Protein AF-A0A926QAV8-F1 (afdb_monomer)

Solvent-accessible surface area (backbone atoms only — not comparable to full-atom values): 9588 Å² total; per-residue (Å²): 134,88,81,85,86,78,84,80,90,80,86,80,85,86,86,85,90,88,80,83,85,84,79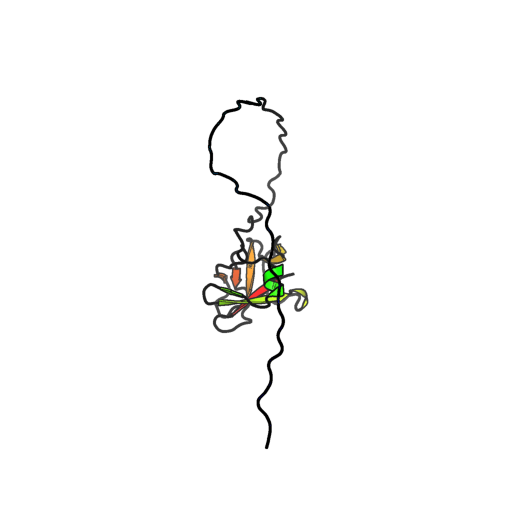,91,82,84,89,85,90,79,91,76,88,81,82,85,86,87,79,88,72,86,70,84,71,69,84,65,78,87,67,76,74,66,48,88,46,80,42,52,58,66,58,46,63,73,60,52,55,46,81,54,96,86,28,37,35,33,72,42,51,45,84,82,53,82,61,84,86,55,93,56,64,60,64,43,69,45,97,72,44,33,28,18,35,64,88,59,35,29,38,23,20,18,54,63,61,73,71,45,74,42,87,48,59,62,22,43,46,26,27,22,72,40,75,79,37,66,74,56,33,35,37,36,36,27,98

Sequence (147 aa):
MLAPFSLPQAAYAEGPSVFAANDLQMLAAADAENSVTDLDLSLDVEEAPKVPVAPAAEYTLEQFMFTGSVNWGGYRFTYYSQQVLPGGGLAISGRHVNAGGYVSDGDGFIVLAGSAPKGTVFETPFGYPGKIYDRGTVGNHLDVYIR

Foldseek 3Di:
DDDDDDDDDDDDDDDDDDDDDDDDDDDDDDDDPDDDDDDPPPDPPDDDPPQPPQAQAPDQPVRLVVVQWDCDPNAIEGEDECVVPVCPPFPAACFDQGPSQFTAGPVFAWEKADCDDFQDWADDSHSHIHTYRHPPDDDRYIYTYGD

pLDDT: mean 70.39, std 19.1, range [38.31, 92.12]

Secondary structure (DSSP, 8-state):
--PPPPP--------------------------------------------------SS-HHHHHHHSEEEETTEEEEEEEGGG---TT---TT-EE-TTSBEE-TTSPEEEE-SSPTT-EE--TTSS-EEEEE----SSEEEEEE-

Mean predicted aligned error: 17.68 Å

Radius of gyration: 28.34 Å; Cα contacts (8 Å, |Δi|>4): 204; chains: 1; bounding box: 49×81×68 Å

Structure (mmCIF, N/CA/C/O backbone):
data_AF-A0A926QAV8-F1
#
_entry.id   AF-A0A926QAV8-F1
#
loop_
_atom_site.group_PDB
_atom_site.id
_atom_site.type_symbol
_atom_site.label_atom_id
_atom_site.label_alt_id
_atom_site.label_comp_id
_atom_site.label_asym_id
_atom_site.label_entity_id
_atom_site.label_seq_id
_atom_site.pdbx_PDB_ins_code
_atom_site.Cartn_x
_atom_site.Cartn_y
_atom_site.Cartn_z
_atom_site.occupancy
_atom_site.B_iso_or_equiv
_atom_site.auth_seq_id
_atom_site.auth_comp_id
_atom_site.auth_asym_id
_atom_site.auth_atom_id
_atom_site.pdbx_PDB_model_num
ATOM 1 N N . MET A 1 1 ? 22.000 57.052 29.657 1.00 45.06 1 MET A N 1
ATOM 2 C CA . MET A 1 1 ? 21.016 56.362 28.800 1.00 45.06 1 MET A CA 1
ATOM 3 C C . MET A 1 1 ? 20.460 55.178 29.579 1.00 45.06 1 MET A C 1
ATOM 5 O O . MET A 1 1 ? 21.259 54.376 30.027 1.00 45.06 1 MET A O 1
ATOM 9 N N . LEU A 1 2 ? 19.129 55.159 29.729 1.00 52.06 2 LEU A N 1
ATOM 10 C CA . LEU A 1 2 ? 18.194 54.072 30.083 1.00 52.06 2 LEU A CA 1
ATOM 11 C C . LEU A 1 2 ? 18.324 53.303 31.425 1.00 52.06 2 LEU A C 1
ATOM 13 O O . LEU A 1 2 ? 19.395 52.916 31.868 1.00 52.06 2 LEU A O 1
ATOM 17 N N . ALA A 1 3 ? 17.151 53.136 32.046 1.00 62.50 3 ALA A N 1
ATOM 18 C CA . ALA A 1 3 ? 16.825 52.768 33.426 1.00 62.50 3 ALA A CA 1
ATOM 19 C C . ALA A 1 3 ? 16.865 51.250 33.743 1.00 62.50 3 ALA A C 1
ATOM 21 O O . ALA A 1 3 ? 16.797 50.438 32.818 1.00 62.50 3 ALA A O 1
ATOM 22 N N . PRO A 1 4 ? 16.901 50.856 35.038 1.00 58.25 4 PRO A N 1
ATOM 23 C CA . PRO A 1 4 ? 16.697 49.471 35.467 1.00 58.25 4 PRO A CA 1
ATOM 24 C C . PRO A 1 4 ? 15.230 49.057 35.280 1.00 58.25 4 PRO A C 1
ATOM 26 O O . PRO A 1 4 ? 14.314 49.760 35.708 1.00 58.25 4 PRO A O 1
ATOM 29 N N . PHE A 1 5 ? 15.003 47.916 34.630 1.00 58.22 5 PHE A N 1
ATOM 30 C CA . PHE A 1 5 ? 13.662 47.373 34.432 1.00 58.22 5 PHE A CA 1
ATOM 31 C C . PHE A 1 5 ? 13.072 46.871 35.756 1.00 58.22 5 PHE A C 1
ATOM 33 O O . PHE A 1 5 ? 13.586 45.941 36.376 1.00 58.22 5 PHE A O 1
ATOM 40 N N . SER A 1 6 ? 11.973 47.513 36.151 1.00 58.53 6 SER A N 1
ATOM 41 C CA . SER A 1 6 ? 11.051 47.090 37.200 1.00 58.53 6 SER A CA 1
ATOM 42 C C . SER A 1 6 ? 10.411 45.735 36.902 1.00 58.53 6 SER A C 1
ATOM 44 O O . SER A 1 6 ? 9.939 45.479 35.795 1.00 58.53 6 SER A O 1
ATOM 46 N N . LEU A 1 7 ? 10.302 44.928 37.954 1.00 60.84 7 LEU A N 1
ATOM 47 C CA . LEU A 1 7 ? 9.327 43.847 38.096 1.00 60.84 7 LEU A CA 1
ATOM 48 C C . LEU A 1 7 ? 7.910 44.421 38.259 1.00 60.84 7 LEU A C 1
ATOM 50 O O . LEU A 1 7 ? 7.743 45.448 38.923 1.00 60.84 7 LEU A O 1
ATOM 54 N N . PRO A 1 8 ? 6.884 43.701 37.783 1.00 59.38 8 PRO A N 1
ATOM 55 C CA . PRO A 1 8 ? 5.627 43.645 38.514 1.00 59.38 8 PRO A CA 1
ATOM 56 C C . PRO A 1 8 ? 5.306 42.235 39.031 1.00 59.38 8 PRO A C 1
ATOM 58 O O . PRO A 1 8 ? 5.374 41.229 38.329 1.00 59.38 8 PRO A O 1
ATOM 61 N N . GLN A 1 9 ? 4.927 42.244 40.305 1.00 48.66 9 GLN A N 1
ATOM 62 C CA . GLN A 1 9 ? 4.274 41.220 41.106 1.00 48.66 9 GLN A CA 1
ATOM 63 C C . GLN A 1 9 ? 3.021 40.652 40.415 1.00 48.66 9 GLN A C 1
ATOM 65 O O . GLN A 1 9 ? 2.137 41.413 40.023 1.00 48.66 9 GLN A O 1
ATOM 70 N N . ALA A 1 10 ? 2.872 39.329 40.393 1.00 48.56 10 ALA A N 1
ATOM 71 C CA . ALA A 1 10 ? 1.558 38.691 40.373 1.00 48.56 10 ALA A CA 1
ATOM 72 C C . ALA A 1 10 ? 1.565 37.555 41.397 1.00 48.56 10 ALA A C 1
ATOM 74 O O . ALA A 1 10 ? 2.170 36.504 41.202 1.00 48.56 10 ALA A O 1
ATOM 75 N N . ALA A 1 11 ? 0.937 37.846 42.532 1.00 46.66 11 ALA A N 1
ATOM 76 C CA . ALA A 1 11 ? 0.638 36.909 43.593 1.00 46.66 11 ALA A CA 1
ATOM 77 C C . ALA A 1 11 ? -0.430 35.918 43.110 1.00 46.66 11 ALA A C 1
ATOM 79 O O . ALA A 1 11 ? -1.472 36.343 42.613 1.00 46.66 11 ALA A O 1
ATOM 80 N N . TYR A 1 12 ? -0.198 34.622 43.302 1.00 46.31 12 TYR A N 1
ATOM 81 C CA . TYR A 1 12 ? -1.265 33.626 43.312 1.00 46.31 12 TYR A CA 1
ATOM 82 C C . TYR A 1 12 ? -1.361 33.062 44.726 1.00 46.31 12 TYR A C 1
ATOM 84 O O . TYR A 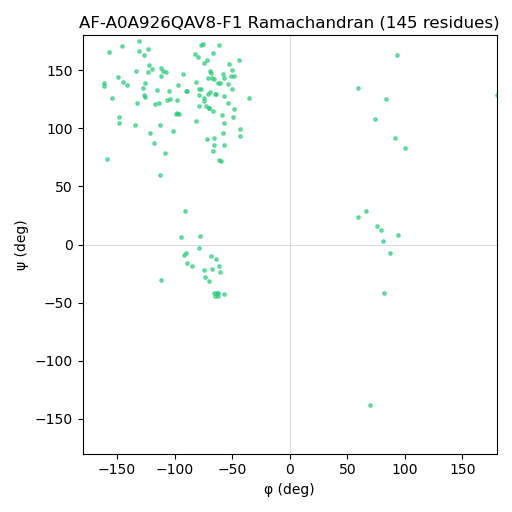1 12 ? -0.370 32.630 45.311 1.00 46.31 12 TYR A O 1
ATOM 92 N N . ALA A 1 13 ? -2.558 33.220 45.280 1.00 48.22 13 ALA A N 1
ATOM 93 C CA . ALA A 1 13 ? -2.927 32.977 46.660 1.00 48.22 13 ALA A CA 1
ATOM 94 C C . ALA A 1 13 ? -3.044 31.482 46.994 1.00 48.22 13 ALA A C 1
ATOM 96 O O . ALA A 1 13 ? -3.311 30.648 46.129 1.00 48.22 13 ALA A O 1
ATOM 97 N N . GLU A 1 14 ? -2.877 31.183 48.279 1.00 39.75 14 GLU A N 1
ATOM 98 C CA . GLU A 1 14 ? -3.035 29.867 48.888 1.00 39.75 14 GLU A CA 1
ATOM 99 C C . GLU A 1 14 ? -4.504 29.499 49.192 1.00 39.75 14 GLU A C 1
ATOM 101 O O . GLU A 1 14 ? -5.250 30.310 49.738 1.00 39.75 14 GLU A O 1
ATOM 106 N N . GLY A 1 15 ? -4.837 28.221 48.940 1.00 40.69 15 GLY A N 1
ATOM 107 C CA . GLY A 1 15 ? -5.667 27.334 49.785 1.00 40.69 15 GLY A CA 1
ATOM 108 C C . GLY A 1 15 ? -7.187 27.233 49.517 1.00 40.69 15 GLY A C 1
ATOM 109 O O . GLY A 1 15 ? -7.757 28.138 48.912 1.00 40.69 15 GLY A O 1
ATOM 110 N N . PRO A 1 16 ? -7.899 26.195 50.037 1.00 51.03 16 PRO A N 1
ATOM 111 C CA . PRO A 1 16 ? -7.443 24.917 50.605 1.00 51.03 16 PRO A CA 1
ATOM 112 C C . PRO A 1 16 ? -8.156 23.644 50.053 1.00 51.03 16 PRO A C 1
ATOM 114 O O . PRO A 1 16 ? -9.104 23.677 49.276 1.00 51.03 16 PRO A O 1
ATOM 117 N N . SER A 1 17 ? -7.623 22.516 50.523 1.00 47.69 17 SER A N 1
ATOM 118 C CA . SER A 1 17 ? -7.927 21.080 50.386 1.00 47.69 17 SER A CA 1
ATOM 119 C C . SER A 1 17 ? -9.357 20.573 50.621 1.00 47.69 17 SER A C 1
ATOM 121 O O . SER A 1 17 ? -10.004 21.041 51.551 1.00 47.69 17 SER A O 1
ATOM 123 N N . VAL A 1 18 ? -9.719 19.482 49.920 1.00 42.94 18 VAL A N 1
ATOM 124 C CA . VAL A 1 18 ? -10.545 18.306 50.332 1.00 42.94 18 VAL A CA 1
ATOM 125 C C . VAL A 1 18 ? -10.622 17.369 49.095 1.00 42.94 18 VAL A C 1
ATOM 127 O O . VAL A 1 18 ? -10.867 17.873 48.010 1.00 42.94 18 VAL A O 1
ATOM 130 N N . PHE A 1 19 ? -10.345 16.061 49.039 1.00 42.41 19 PHE A N 1
ATOM 131 C CA . PHE A 1 19 ? -10.537 14.876 49.887 1.00 42.41 19 PHE A CA 1
ATOM 132 C C . PHE A 1 19 ? -9.429 13.857 49.514 1.00 42.41 19 PHE A C 1
ATOM 134 O O . PHE A 1 19 ? -9.118 13.697 48.339 1.00 42.41 19 PHE A O 1
ATOM 141 N N . ALA A 1 20 ? -8.644 13.357 50.467 1.00 42.34 20 ALA A N 1
ATOM 142 C CA . ALA A 1 20 ? -8.875 12.149 51.272 1.00 42.34 20 ALA A CA 1
ATOM 143 C C . ALA A 1 20 ? -8.438 10.846 50.571 1.00 42.34 20 ALA A C 1
ATOM 145 O O . ALA A 1 20 ? -8.820 10.547 49.445 1.00 42.34 20 ALA A O 1
ATOM 146 N N . ALA A 1 21 ? -7.579 10.127 51.294 1.00 45.16 21 ALA A N 1
ATOM 147 C CA . ALA A 1 21 ? -6.930 8.872 50.960 1.00 45.16 21 ALA A CA 1
ATOM 148 C C . ALA A 1 21 ? -7.906 7.792 50.485 1.00 45.16 21 ALA A C 1
ATOM 150 O O . ALA A 1 21 ? -8.994 7.665 51.040 1.00 45.16 21 ALA A O 1
ATOM 151 N N . ASN A 1 22 ? -7.465 6.959 49.540 1.00 45.41 22 ASN A N 1
ATOM 152 C CA . ASN A 1 22 ? -8.017 5.619 49.419 1.00 45.41 22 ASN A CA 1
ATOM 153 C C . ASN A 1 22 ? -6.929 4.610 49.784 1.00 45.41 22 ASN A C 1
ATOM 155 O O . ASN A 1 22 ? -5.973 4.377 49.042 1.00 45.41 22 ASN A O 1
ATOM 159 N N . ASP A 1 23 ? -7.105 4.114 51.003 1.00 40.94 23 ASP A N 1
ATOM 160 C CA . ASP A 1 23 ? -6.419 3.028 51.673 1.00 40.94 23 ASP A CA 1
ATOM 161 C C . ASP A 1 23 ? -6.305 1.757 50.824 1.00 40.94 23 ASP A C 1
ATOM 163 O O . ASP A 1 23 ? -7.216 1.352 50.100 1.00 40.94 23 ASP A O 1
ATOM 167 N N . LEU A 1 24 ? -5.178 1.075 51.010 1.00 50.84 24 LEU A N 1
ATOM 168 C CA . LEU A 1 24 ? -5.044 -0.350 50.758 1.00 50.84 24 LEU A CA 1
ATOM 169 C C . LEU A 1 24 ? -5.798 -1.116 51.854 1.00 50.84 24 LEU A C 1
ATOM 171 O O . LEU A 1 24 ? -5.373 -1.058 53.003 1.00 50.84 24 LEU A O 1
ATOM 175 N N . GLN A 1 25 ? -6.811 -1.922 51.513 1.00 43.69 25 GLN A N 1
ATOM 176 C CA . GLN A 1 25 ? -7.110 -3.139 52.281 1.00 43.69 25 GLN A CA 1
ATOM 177 C C . GLN A 1 25 ? -7.968 -4.167 51.526 1.00 43.69 25 GLN A C 1
ATOM 179 O O . GLN A 1 25 ? -8.937 -3.857 50.842 1.00 43.69 25 GLN A O 1
ATOM 184 N N . MET A 1 26 ? -7.529 -5.416 51.670 1.00 41.78 26 MET A N 1
ATOM 185 C CA . MET A 1 26 ? -8.033 -6.669 51.115 1.00 41.78 26 MET A CA 1
ATOM 186 C C . MET A 1 26 ? -9.262 -7.248 51.855 1.00 41.78 26 MET A C 1
ATOM 188 O O . MET A 1 26 ? -9.412 -7.030 53.052 1.00 41.78 26 MET A O 1
ATOM 192 N N . LEU A 1 27 ? -9.955 -8.156 51.137 1.00 46.47 27 LEU A N 1
ATOM 193 C CA . LEU A 1 27 ? -10.706 -9.363 51.564 1.00 46.47 27 LEU A CA 1
ATOM 194 C C . LEU A 1 27 ? -12.074 -9.212 52.263 1.00 46.47 27 LEU A C 1
ATOM 196 O O . LEU A 1 27 ? -12.140 -9.007 53.469 1.00 46.47 27 LEU A O 1
ATOM 200 N N . ALA A 1 28 ? -13.147 -9.563 51.539 1.00 38.31 28 ALA A N 1
ATOM 201 C CA . ALA A 1 28 ? -14.187 -10.478 52.034 1.00 38.31 28 ALA A CA 1
ATOM 202 C C . ALA A 1 28 ? -15.024 -11.061 50.878 1.00 38.31 28 ALA A C 1
ATOM 204 O O . ALA A 1 28 ? -15.356 -10.372 49.917 1.00 38.31 28 ALA A O 1
ATOM 205 N N . ALA A 1 29 ? -15.316 -12.354 50.996 1.00 46.69 29 ALA A N 1
ATOM 206 C CA . ALA A 1 29 ? -15.972 -13.223 50.029 1.00 46.69 29 ALA A CA 1
ATOM 207 C C . ALA A 1 29 ? -17.458 -12.898 49.794 1.00 46.69 29 ALA A C 1
ATOM 209 O O . ALA A 1 29 ? -18.177 -12.568 50.735 1.00 46.69 29 ALA A O 1
ATOM 210 N N . ALA A 1 30 ? -17.928 -13.119 48.565 1.00 44.25 30 ALA A N 1
ATOM 211 C CA . ALA A 1 30 ? -19.329 -13.416 48.294 1.00 44.25 30 ALA A CA 1
ATOM 212 C C . ALA A 1 30 ? -19.429 -14.345 47.079 1.00 44.25 30 ALA A C 1
ATOM 214 O O . ALA A 1 30 ? -19.124 -13.982 45.946 1.00 44.25 30 ALA A O 1
ATOM 215 N N . ASP A 1 31 ? -19.812 -15.567 47.412 1.00 49.38 31 ASP A N 1
ATOM 216 C CA . ASP A 1 31 ? -20.260 -16.662 46.573 1.00 49.38 31 ASP A CA 1
ATOM 217 C C . ASP A 1 31 ? -21.474 -16.226 45.734 1.00 49.38 31 ASP A C 1
ATOM 219 O O . ASP A 1 31 ? -22.443 -15.689 46.276 1.00 49.38 31 ASP A O 1
ATOM 223 N N . ALA A 1 32 ? -21.410 -16.423 44.420 1.00 47.06 32 ALA A N 1
ATOM 224 C CA . ALA A 1 32 ? -22.573 -16.410 43.539 1.00 47.06 32 ALA A CA 1
ATOM 225 C C . ALA A 1 32 ? -22.217 -17.170 42.257 1.00 47.06 32 ALA A C 1
ATOM 227 O O . ALA A 1 32 ? -21.975 -16.597 41.194 1.00 47.06 32 ALA A O 1
ATOM 228 N N . GLU A 1 33 ? -22.158 -18.490 42.399 1.00 50.88 33 GLU A N 1
ATOM 229 C CA . GLU A 1 33 ? -22.270 -19.439 41.300 1.00 50.88 33 GLU A CA 1
ATOM 230 C C . GLU A 1 33 ? -23.600 -19.199 40.569 1.00 50.88 33 GLU A C 1
ATOM 232 O O . GLU A 1 33 ? -24.663 -19.575 41.065 1.00 50.88 33 GLU A O 1
ATOM 237 N N . ASN A 1 34 ? -23.567 -18.573 39.389 1.00 47.00 34 ASN A N 1
ATOM 238 C CA . ASN A 1 34 ? -24.720 -18.589 38.495 1.00 47.00 34 ASN A CA 1
ATOM 239 C C . ASN A 1 34 ? -24.487 -19.617 37.389 1.00 47.00 34 ASN A C 1
ATOM 241 O O . ASN A 1 34 ? -23.779 -19.390 36.410 1.00 47.00 34 ASN A O 1
ATOM 245 N N . SER A 1 35 ? -25.085 -20.774 37.647 1.00 51.50 35 SER A N 1
ATOM 246 C CA . SER A 1 35 ? -25.226 -21.931 36.779 1.00 51.50 35 SER A CA 1
ATOM 247 C C . SER A 1 35 ? -26.017 -21.625 35.496 1.00 51.50 35 SER A C 1
ATOM 249 O O . SER A 1 35 ? -26.676 -20.595 35.378 1.00 51.50 35 SER A O 1
ATOM 251 N N . VAL A 1 36 ? -25.991 -22.631 34.622 1.00 45.16 36 VAL A N 1
ATOM 252 C CA . VAL A 1 36 ? -26.826 -22.947 33.454 1.00 45.16 36 VAL A CA 1
ATOM 253 C C . VAL A 1 36 ? -26.396 -22.434 32.072 1.00 45.16 36 VAL A C 1
ATOM 255 O O . VAL A 1 36 ? -26.745 -21.366 31.581 1.00 45.16 36 VAL A O 1
ATOM 258 N N . THR A 1 37 ? -25.646 -23.343 31.458 1.00 42.78 37 THR A N 1
ATOM 259 C CA . THR A 1 37 ? -25.471 -23.686 30.049 1.00 42.78 37 THR A CA 1
ATOM 260 C C . THR A 1 37 ? -26.746 -23.782 29.201 1.00 42.78 37 THR A C 1
ATOM 262 O O . THR A 1 37 ? -27.809 -24.159 29.689 1.00 42.78 37 THR A O 1
ATOM 265 N N . ASP A 1 38 ? -26.490 -23.649 27.896 1.00 49.81 38 ASP A N 1
ATOM 266 C CA . ASP A 1 38 ? -27.143 -24.305 26.754 1.00 49.81 38 ASP A CA 1
ATOM 267 C C . ASP A 1 38 ? -28.197 -23.498 25.981 1.00 49.81 38 ASP A C 1
ATOM 269 O O . ASP A 1 38 ? -29.408 -23.626 26.145 1.00 49.81 38 ASP A O 1
ATOM 273 N N . LEU A 1 39 ? -27.681 -22.675 25.068 1.00 47.72 39 LEU A N 1
ATOM 274 C CA . LEU A 1 39 ? -28.349 -22.350 23.816 1.00 47.72 39 LEU A CA 1
ATOM 275 C C . LEU A 1 39 ? -27.432 -22.854 22.702 1.00 47.72 39 LEU A C 1
ATOM 277 O O . LEU A 1 39 ? -26.559 -22.125 22.227 1.00 47.72 39 LEU A O 1
ATOM 281 N N . ASP A 1 40 ? -27.607 -24.125 22.340 1.00 51.72 40 ASP A N 1
ATOM 282 C CA . ASP A 1 40 ? -27.145 -24.672 21.067 1.00 51.72 40 ASP A CA 1
ATOM 283 C C . ASP A 1 40 ? -27.786 -23.866 19.929 1.00 51.72 40 ASP A C 1
ATOM 285 O O . ASP A 1 40 ? -28.940 -24.057 19.546 1.00 51.72 40 ASP A O 1
ATOM 289 N N . LEU A 1 41 ? -27.031 -22.890 19.433 1.00 46.69 41 LEU A N 1
ATOM 290 C CA . LEU A 1 41 ? -27.286 -22.234 18.166 1.00 46.69 41 LEU A CA 1
ATOM 291 C C . LEU A 1 41 ? -26.195 -22.711 17.211 1.00 46.69 41 LEU A C 1
ATOM 293 O O . LEU A 1 41 ? -25.200 -22.022 16.982 1.00 46.69 41 LEU A O 1
ATOM 297 N N . SER A 1 42 ? -26.373 -23.923 16.686 1.00 56.34 42 SER A N 1
ATOM 298 C CA . SER A 1 42 ? -25.608 -24.412 15.542 1.00 56.34 42 SER A CA 1
ATOM 299 C C . SER A 1 42 ? -25.971 -23.571 14.318 1.00 56.34 42 SER A C 1
ATOM 301 O O . SER A 1 42 ? -26.886 -23.870 13.556 1.00 56.34 42 SER A O 1
ATOM 303 N N . LEU A 1 43 ? -25.275 -22.445 14.184 1.00 44.84 43 LEU A N 1
ATOM 304 C CA . LEU A 1 43 ? -25.117 -21.750 12.924 1.00 44.84 43 LEU A CA 1
ATOM 305 C C . LEU A 1 43 ? -24.001 -22.484 12.194 1.00 44.84 43 LEU A C 1
ATOM 307 O O . LEU A 1 43 ? -22.830 -22.353 12.557 1.00 44.84 43 LEU A O 1
ATOM 311 N N . ASP A 1 44 ? -24.377 -23.257 11.181 1.00 50.12 44 ASP A N 1
ATOM 312 C CA . ASP A 1 44 ? -23.479 -23.666 10.112 1.00 50.12 44 ASP A CA 1
ATOM 313 C C . ASP A 1 44 ? -22.924 -22.392 9.465 1.00 50.12 44 ASP A C 1
ATOM 315 O O . ASP A 1 44 ? -23.480 -21.840 8.513 1.00 50.12 44 ASP A O 1
ATOM 319 N N . VAL A 1 45 ? -21.849 -21.860 10.046 1.00 49.25 45 VAL A N 1
ATOM 320 C CA . VAL A 1 45 ? -21.050 -20.822 9.415 1.00 49.25 45 VAL A CA 1
ATOM 321 C C . VAL A 1 45 ? -20.309 -21.537 8.301 1.00 49.25 45 VAL A C 1
ATOM 323 O O . VAL A 1 45 ? -19.239 -22.109 8.512 1.00 49.25 45 VAL A O 1
ATOM 326 N N . GLU A 1 46 ? -20.940 -21.538 7.123 1.00 52.69 46 GLU A N 1
ATOM 327 C CA . GLU A 1 46 ? -20.257 -21.679 5.845 1.00 52.69 46 GLU A CA 1
ATOM 328 C C . GLU A 1 46 ? -18.917 -20.964 5.947 1.00 52.69 46 GLU A C 1
ATOM 330 O O . GLU A 1 46 ? -18.856 -19.798 6.346 1.00 52.69 46 GLU A O 1
ATOM 335 N N . GLU A 1 47 ? -17.864 -21.711 5.632 1.00 48.00 47 GLU A N 1
ATOM 336 C CA . GLU A 1 47 ? -16.470 -21.308 5.648 1.00 48.00 47 GLU A CA 1
ATOM 337 C C . GLU A 1 47 ? -16.306 -19.909 5.042 1.00 48.00 47 GLU A C 1
ATOM 339 O O . GLU A 1 47 ? -16.203 -19.718 3.829 1.00 48.00 47 GLU A O 1
ATOM 344 N N . ALA A 1 48 ? -16.328 -18.905 5.921 1.00 49.59 48 ALA A N 1
ATOM 345 C CA . ALA A 1 48 ? -16.001 -17.539 5.582 1.00 49.59 48 ALA A CA 1
ATOM 346 C C . ALA A 1 48 ? -14.584 -17.550 4.998 1.00 49.59 48 ALA A C 1
ATOM 348 O O . ALA A 1 48 ? -13.735 -18.315 5.477 1.00 49.59 48 ALA A O 1
ATOM 349 N N . PRO A 1 49 ? -14.293 -16.718 3.980 1.00 43.72 49 PRO A N 1
ATOM 350 C CA . PRO A 1 49 ? -12.950 -16.659 3.435 1.00 43.72 49 PRO A CA 1
ATOM 351 C C . PRO A 1 49 ? -12.012 -16.395 4.607 1.00 43.72 49 PRO A C 1
ATOM 353 O O . PRO A 1 49 ? -12.343 -15.621 5.505 1.00 43.72 49 PRO A O 1
ATOM 356 N N . LYS A 1 50 ? -10.876 -17.085 4.624 1.00 44.69 50 LYS A N 1
ATOM 357 C CA . LYS A 1 50 ? -9.809 -16.941 5.612 1.00 44.69 50 LYS A CA 1
ATOM 358 C C . LYS A 1 50 ? -9.257 -15.514 5.543 1.00 44.69 50 LYS A C 1
ATOM 360 O O . LYS A 1 50 ? -8.184 -15.289 5.000 1.00 44.69 50 LYS A O 1
ATOM 365 N N . VAL A 1 51 ? -10.018 -14.533 6.028 1.00 47.47 51 VAL A N 1
ATOM 366 C CA . VAL A 1 51 ? -9.569 -13.158 6.185 1.00 47.47 51 VAL A CA 1
ATOM 367 C C . VAL A 1 51 ? -8.509 -13.255 7.269 1.00 47.47 51 VAL A C 1
ATOM 369 O O . VAL A 1 51 ? -8.840 -13.672 8.383 1.00 47.47 51 VAL A O 1
ATOM 372 N N . PRO A 1 52 ? -7.232 -12.966 6.974 1.00 50.41 52 PRO A N 1
ATOM 373 C CA . PRO A 1 52 ? -6.243 -12.902 8.027 1.00 50.41 52 PRO A CA 1
ATOM 374 C C . PRO A 1 52 ? -6.736 -11.834 9.003 1.00 50.41 52 PRO A C 1
ATOM 376 O O . PRO A 1 52 ? -6.831 -10.659 8.651 1.00 50.41 52 PRO A O 1
ATOM 379 N N . VAL A 1 53 ? -7.137 -12.265 10.203 1.00 52.91 53 VAL A N 1
ATOM 380 C CA . VAL A 1 53 ? -7.351 -11.382 11.350 1.00 52.91 53 VAL A CA 1
ATOM 381 C C . VAL A 1 53 ? -6.103 -10.524 11.415 1.00 52.91 53 VAL A C 1
ATOM 383 O O . VAL A 1 53 ? -5.028 -11.098 11.558 1.00 52.91 53 VAL A O 1
ATOM 386 N N . ALA A 1 54 ? -6.230 -9.208 11.230 1.00 55.22 54 ALA A N 1
ATOM 387 C CA . ALA A 1 54 ? -5.095 -8.297 11.292 1.00 55.22 54 ALA A CA 1
ATOM 388 C C . ALA A 1 54 ? -4.317 -8.589 12.588 1.00 55.22 54 ALA A C 1
ATOM 390 O O . ALA A 1 54 ? -4.867 -8.334 13.667 1.00 55.22 54 ALA A O 1
ATOM 391 N N . PRO A 1 55 ? -3.098 -9.170 12.552 1.00 59.94 55 PRO A N 1
ATOM 392 C CA . PRO A 1 55 ? -2.244 -9.195 13.728 1.00 59.94 55 PRO A CA 1
ATOM 393 C C . PRO A 1 55 ? -2.085 -7.774 14.274 1.00 59.94 55 PRO A C 1
ATOM 395 O O . PRO A 1 55 ? -2.256 -6.803 13.539 1.00 59.94 55 PRO A O 1
ATOM 398 N N . ALA A 1 56 ? -1.793 -7.660 15.571 1.00 68.06 56 ALA A N 1
ATOM 399 C CA . ALA A 1 56 ? -1.701 -6.396 16.299 1.00 68.06 56 ALA A CA 1
ATOM 400 C C . ALA A 1 56 ? -0.939 -5.319 15.499 1.00 68.06 56 ALA A C 1
ATOM 402 O O . ALA A 1 56 ? 0.289 -5.327 15.440 1.00 68.06 56 ALA A O 1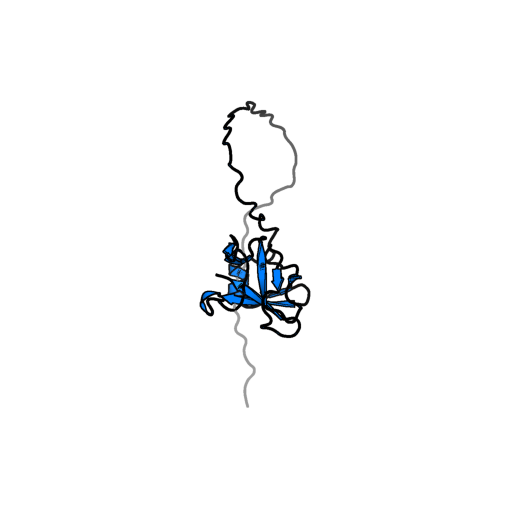
ATOM 403 N N . ALA A 1 57 ? -1.677 -4.414 14.852 1.00 81.94 57 ALA A N 1
ATOM 404 C CA . ALA A 1 57 ? -1.102 -3.316 14.095 1.00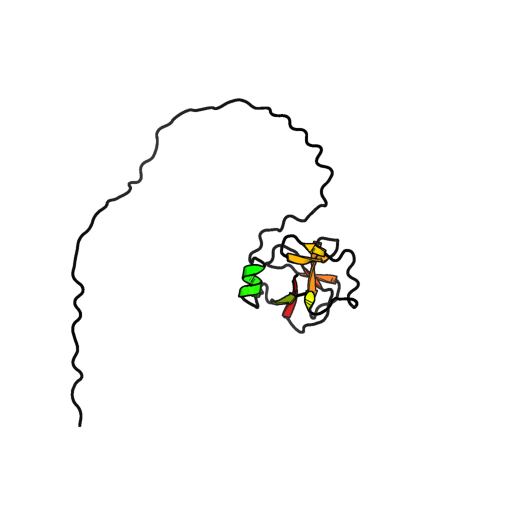 81.94 57 ALA A CA 1
ATOM 405 C C . ALA A 1 57 ? -0.583 -2.262 15.079 1.00 81.94 57 ALA A C 1
ATOM 407 O O . ALA A 1 57 ? -1.338 -1.785 15.926 1.00 81.94 57 ALA A O 1
ATOM 408 N N . GLU A 1 58 ? 0.689 -1.883 14.962 1.00 87.69 58 GLU A N 1
ATOM 409 C CA . GLU A 1 58 ? 1.273 -0.787 15.745 1.00 87.69 58 GLU A CA 1
ATOM 410 C C . GLU A 1 58 ? 0.713 0.570 15.292 1.00 87.69 58 GLU A C 1
ATOM 412 O O . GLU A 1 58 ? 0.544 1.480 16.103 1.00 87.69 58 GLU A O 1
ATOM 417 N N . TYR A 1 59 ? 0.379 0.693 14.001 1.00 87.06 59 TYR A N 1
ATOM 418 C CA . TYR A 1 59 ? -0.250 1.881 13.426 1.00 87.06 59 TYR A CA 1
ATOM 419 C C . TYR A 1 59 ? -1.527 1.522 12.669 1.00 87.06 59 TYR A C 1
ATOM 421 O O . TYR A 1 59 ? -1.527 0.682 11.766 1.00 87.06 59 TYR A O 1
ATOM 429 N N . THR A 1 60 ? -2.619 2.216 12.992 1.00 88.31 60 THR A N 1
ATOM 430 C CA . THR A 1 60 ? -3.849 2.168 12.193 1.00 88.31 60 THR A CA 1
ATOM 431 C C . THR A 1 60 ? -3.656 2.911 10.869 1.00 88.31 60 THR A C 1
ATOM 433 O O . THR A 1 60 ? -2.787 3.780 10.752 1.00 88.31 60 THR A O 1
ATOM 436 N N . LEU A 1 61 ? -4.491 2.611 9.866 1.00 86.94 61 LEU A N 1
ATOM 437 C CA . LEU A 1 61 ? -4.452 3.318 8.581 1.00 86.94 61 LEU A CA 1
ATOM 438 C C . LEU A 1 61 ? -4.643 4.830 8.756 1.00 86.94 61 LEU A C 1
ATOM 440 O O . LEU A 1 61 ? -3.926 5.615 8.148 1.00 86.94 61 LEU A O 1
ATOM 444 N N . GLU A 1 62 ? -5.574 5.248 9.609 1.00 87.38 62 GLU A N 1
ATOM 445 C CA . GLU A 1 62 ? -5.832 6.667 9.878 1.00 87.38 62 GLU A CA 1
ATOM 446 C C . GLU A 1 62 ? -4.612 7.354 10.495 1.00 87.38 62 GLU A C 1
ATOM 448 O O . GLU A 1 62 ? -4.220 8.430 10.043 1.00 87.38 62 GLU A O 1
ATOM 453 N N . GLN A 1 63 ? -3.957 6.706 11.465 1.00 88.19 63 GLN A N 1
ATOM 454 C CA . GLN A 1 63 ? -2.725 7.216 12.066 1.00 88.19 63 GLN A CA 1
ATOM 455 C C . GLN A 1 63 ? -1.604 7.322 11.027 1.00 88.19 63 GLN A C 1
ATOM 457 O O . GLN A 1 63 ? -0.864 8.309 11.002 1.00 88.19 63 GLN A O 1
ATOM 462 N N . PHE A 1 64 ? -1.483 6.325 10.151 1.00 90.06 64 PHE A N 1
ATOM 463 C CA . PHE A 1 64 ? -0.502 6.328 9.074 1.00 90.06 64 PHE A CA 1
ATOM 464 C C . PHE A 1 64 ? -0.763 7.451 8.062 1.00 90.06 64 PHE A C 1
ATOM 466 O O . PHE A 1 64 ? 0.155 8.196 7.715 1.00 90.06 64 PHE A O 1
ATOM 473 N N . MET A 1 65 ? -2.023 7.640 7.663 1.00 88.06 65 MET A N 1
ATOM 474 C CA . MET A 1 65 ? -2.438 8.714 6.762 1.00 88.06 65 MET A CA 1
ATOM 475 C C . MET A 1 65 ? -2.199 10.100 7.363 1.00 88.06 65 MET A C 1
ATOM 477 O O . MET A 1 65 ? -1.703 10.988 6.668 1.00 88.06 65 MET A O 1
ATOM 481 N N . PHE A 1 66 ? -2.505 10.266 8.652 1.00 88.81 66 PHE A N 1
ATOM 482 C CA . PHE A 1 66 ? -2.281 11.507 9.390 1.00 88.81 66 PHE A CA 1
ATOM 483 C C . PHE A 1 66 ? -0.791 11.836 9.530 1.00 88.81 66 PHE A C 1
ATOM 485 O O . PHE A 1 66 ? -0.388 12.983 9.358 1.00 88.81 66 PHE A O 1
ATOM 492 N N . THR A 1 67 ? 0.040 10.827 9.810 1.00 89.31 67 THR A N 1
ATOM 493 C CA . THR A 1 67 ? 1.490 11.015 9.980 1.00 89.31 67 THR A CA 1
ATOM 494 C C . THR A 1 67 ? 2.190 11.262 8.637 1.00 89.31 67 THR A C 1
ATOM 496 O O . THR A 1 67 ? 3.237 11.907 8.593 1.00 89.31 67 THR A O 1
ATOM 499 N N . GLY A 1 68 ? 1.652 10.754 7.523 1.00 87.00 68 GLY A N 1
ATOM 500 C CA . GLY A 1 68 ? 2.245 10.918 6.189 1.00 87.00 68 GLY A CA 1
ATOM 501 C C . GLY A 1 68 ? 3.362 9.917 5.892 1.00 87.00 68 GLY A C 1
ATOM 502 O O . GLY A 1 68 ? 3.440 9.365 4.796 1.00 87.00 68 GLY A O 1
ATOM 503 N N . SER A 1 69 ? 4.222 9.662 6.879 1.00 90.44 69 SER A N 1
ATOM 504 C CA . SER A 1 69 ? 5.314 8.695 6.789 1.00 90.44 69 SER A CA 1
ATOM 505 C C . SER A 1 69 ? 5.621 8.061 8.142 1.00 90.44 69 SER A C 1
ATOM 507 O O . SER A 1 69 ? 5.579 8.739 9.164 1.00 90.44 69 SER A O 1
ATOM 509 N N . VAL A 1 70 ? 5.984 6.783 8.154 1.00 92.00 70 VAL A N 1
ATOM 510 C CA . VAL A 1 70 ? 6.337 6.020 9.359 1.00 92.00 70 VAL A CA 1
ATOM 511 C C . VAL A 1 70 ? 7.712 5.400 9.153 1.00 92.00 70 VAL A C 1
ATOM 513 O O . VAL A 1 70 ? 7.939 4.721 8.159 1.00 92.00 70 VAL A O 1
ATOM 516 N N . ASN A 1 71 ? 8.647 5.621 10.078 1.00 91.62 71 ASN A N 1
ATOM 517 C CA . ASN A 1 71 ? 9.956 4.967 10.042 1.00 91.62 71 ASN A CA 1
ATOM 518 C C . ASN A 1 71 ? 9.928 3.766 10.988 1.00 91.62 71 ASN A C 1
ATOM 520 O O . ASN A 1 71 ? 9.821 3.947 12.198 1.00 91.62 71 ASN A O 1
ATOM 524 N N . TRP A 1 72 ? 10.015 2.555 10.444 1.00 92.06 72 TRP A N 1
ATOM 525 C CA . TRP A 1 72 ? 9.916 1.310 11.204 1.00 92.06 72 TRP A CA 1
ATOM 526 C C . TRP A 1 72 ? 10.840 0.246 10.606 1.00 92.06 72 TRP A C 1
ATOM 528 O O . TRP A 1 72 ? 10.998 0.165 9.389 1.00 92.06 72 TRP A O 1
ATOM 538 N N . GLY A 1 73 ? 11.508 -0.549 11.447 1.00 87.75 73 GLY A N 1
ATOM 539 C CA . GLY A 1 73 ? 12.387 -1.635 10.983 1.00 87.75 73 GLY A CA 1
ATOM 540 C C . GLY A 1 73 ? 13.548 -1.192 10.073 1.00 87.75 73 GLY A C 1
ATOM 541 O O . GLY A 1 73 ? 14.032 -1.982 9.269 1.00 87.75 73 GLY A O 1
ATOM 542 N N . GLY A 1 74 ? 13.972 0.076 10.152 1.00 89.19 74 GLY A N 1
ATOM 543 C CA . GLY A 1 74 ? 14.996 0.652 9.266 1.00 89.19 74 GLY A CA 1
ATOM 544 C C . GLY A 1 74 ? 14.487 1.097 7.887 1.00 89.19 74 GLY A C 1
ATOM 545 O O . GLY A 1 74 ? 15.285 1.581 7.080 1.00 89.19 74 GLY A O 1
ATOM 546 N N . TYR A 1 75 ? 13.179 0.982 7.637 1.00 91.12 75 TYR A N 1
ATOM 547 C CA . TYR A 1 75 ? 12.500 1.443 6.429 1.00 91.12 75 TYR A CA 1
ATOM 548 C C . TYR A 1 75 ? 11.609 2.649 6.717 1.00 91.12 75 TYR A C 1
ATOM 550 O O . TYR A 1 75 ? 11.042 2.790 7.798 1.00 91.12 75 TYR A O 1
ATOM 558 N N . 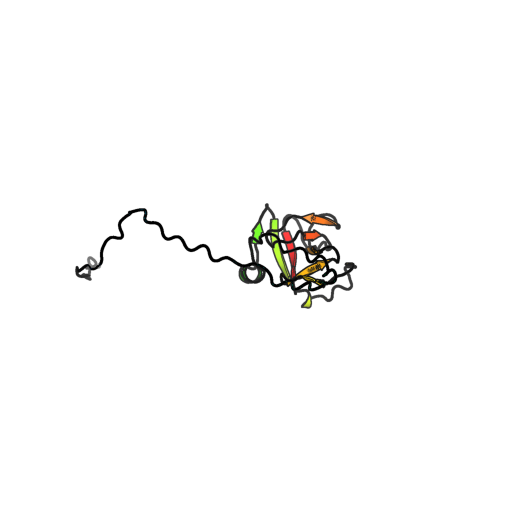ARG A 1 76 ? 11.466 3.516 5.718 1.00 92.12 76 ARG A N 1
ATOM 559 C CA . ARG A 1 76 ? 10.486 4.597 5.696 1.00 92.12 76 ARG A CA 1
ATOM 560 C C . ARG A 1 76 ? 9.288 4.153 4.873 1.00 92.12 76 ARG A C 1
ATOM 562 O O . ARG A 1 76 ? 9.399 4.013 3.658 1.00 92.12 76 ARG A O 1
ATOM 569 N N . PHE A 1 77 ? 8.164 3.969 5.542 1.00 91.88 77 PHE A N 1
ATOM 570 C CA . PHE A 1 77 ? 6.873 3.695 4.941 1.00 91.88 77 PHE A CA 1
ATOM 571 C C . PHE A 1 77 ? 6.153 5.003 4.637 1.00 91.88 77 PHE A C 1
ATOM 573 O O . PHE A 1 77 ? 6.048 5.879 5.493 1.00 91.88 77 PHE A O 1
ATOM 580 N N . THR A 1 78 ? 5.625 5.122 3.435 1.00 91.00 78 THR A N 1
ATOM 581 C CA . THR A 1 78 ? 4.696 6.181 3.009 1.00 91.00 78 THR A CA 1
ATOM 582 C C . THR A 1 78 ? 3.521 5.521 2.314 1.00 91.00 78 THR A C 1
ATOM 584 O O . THR A 1 78 ? 3.573 4.330 2.020 1.00 91.00 78 THR A O 1
ATOM 587 N N . TYR A 1 79 ? 2.431 6.246 2.094 1.00 87.81 79 TYR A N 1
ATOM 588 C CA . TYR A 1 79 ? 1.251 5.674 1.456 1.00 87.81 79 TYR A CA 1
ATOM 589 C C . TYR A 1 79 ? 1.007 6.265 0.073 1.00 87.81 79 TYR A C 1
ATOM 591 O O . TYR A 1 79 ? 1.318 7.425 -0.200 1.00 87.81 79 TYR A O 1
ATOM 599 N N . TYR A 1 80 ? 0.384 5.461 -0.781 1.00 82.56 80 TYR A N 1
ATOM 600 C CA . TYR A 1 80 ? -0.071 5.856 -2.103 1.00 82.56 80 TYR A CA 1
ATOM 601 C C . TYR A 1 80 ? -1.516 5.388 -2.297 1.00 82.56 80 TYR A C 1
ATOM 603 O O . TYR A 1 80 ? -1.806 4.198 -2.177 1.00 82.56 80 TYR A O 1
ATOM 611 N N . SER A 1 81 ? -2.451 6.301 -2.574 1.00 75.88 81 SER A N 1
ATOM 612 C CA . SER A 1 81 ? -3.841 5.904 -2.839 1.00 75.88 81 SER A CA 1
ATOM 613 C C . SER A 1 81 ? -3.971 5.337 -4.249 1.00 75.88 81 SER A C 1
ATOM 615 O O . SER A 1 81 ? -3.499 5.920 -5.229 1.00 75.88 81 SER A O 1
ATOM 617 N N . GLN A 1 82 ? -4.666 4.211 -4.375 1.00 66.50 82 GLN A N 1
ATOM 618 C CA . GLN A 1 82 ? -4.911 3.569 -5.663 1.00 66.50 82 GLN A CA 1
ATOM 619 C C . GLN A 1 82 ? -5.756 4.396 -6.645 1.00 66.50 82 GLN A C 1
ATOM 621 O O . GLN A 1 82 ? -5.827 4.046 -7.822 1.00 66.50 82 GLN A O 1
ATOM 626 N N . GLN A 1 83 ? -6.402 5.472 -6.190 1.00 64.31 83 GLN A N 1
ATOM 627 C CA . GLN A 1 83 ? -7.248 6.330 -7.029 1.00 64.31 83 GLN A CA 1
ATOM 628 C C . GLN A 1 83 ? -6.445 7.114 -8.073 1.00 64.31 83 GLN A C 1
ATOM 630 O O . GLN A 1 83 ? -6.993 7.530 -9.091 1.00 64.31 83 GLN A O 1
ATOM 635 N N . VAL A 1 84 ? -5.142 7.289 -7.845 1.00 51.09 84 VAL A N 1
ATOM 636 C CA . VAL A 1 84 ? -4.279 8.109 -8.704 1.00 51.09 84 VAL A CA 1
ATOM 637 C C . VAL A 1 84 ? -3.741 7.311 -9.902 1.00 51.09 84 VAL A C 1
ATOM 639 O O . VAL A 1 84 ? -3.378 7.902 -10.914 1.00 51.09 84 VAL A O 1
ATOM 642 N N . LEU A 1 85 ? -3.765 5.971 -9.838 1.00 53.94 85 LEU A N 1
ATOM 643 C CA . LEU A 1 85 ? -3.425 5.073 -10.946 1.00 53.94 85 LEU A CA 1
ATOM 644 C C . LEU A 1 85 ? -4.256 3.776 -10.854 1.00 53.94 85 LEU A C 1
ATOM 646 O O . LEU A 1 85 ? -3.926 2.896 -10.049 1.00 53.94 85 LEU A O 1
ATOM 650 N N . PRO A 1 86 ? -5.301 3.589 -11.688 1.00 53.62 86 PRO A N 1
ATOM 651 C CA . PRO A 1 86 ? -5.959 2.295 -11.834 1.00 53.62 86 PRO A CA 1
ATOM 652 C C . PRO A 1 86 ? -4.945 1.340 -12.466 1.00 53.62 86 PRO A C 1
ATOM 654 O O . PRO A 1 86 ? -4.752 1.330 -13.676 1.00 53.62 86 PRO A O 1
ATOM 657 N N . GLY A 1 87 ? -4.204 0.639 -11.605 1.00 50.84 87 GLY A N 1
ATOM 658 C CA . GLY A 1 87 ? -2.987 -0.112 -11.915 1.00 50.84 87 GLY A CA 1
ATOM 659 C C . GLY A 1 87 ? -3.150 -1.233 -12.940 1.00 50.84 87 GLY A C 1
ATOM 660 O O . GLY A 1 87 ? -3.016 -2.400 -12.596 1.00 50.84 87 GLY A O 1
ATOM 661 N N . GLY A 1 88 ? -3.340 -0.876 -14.209 1.00 48.47 88 GLY A N 1
ATOM 662 C CA . GLY A 1 88 ? -3.266 -1.785 -15.351 1.00 48.47 88 GLY A CA 1
ATOM 663 C C . GLY A 1 88 ? -1.845 -2.293 -15.627 1.00 48.47 88 GLY A C 1
ATOM 664 O O . GLY A 1 88 ? -1.676 -3.213 -16.416 1.00 48.47 88 GLY A O 1
ATOM 665 N N . GLY A 1 89 ? -0.823 -1.726 -14.971 1.00 51.16 89 GLY A N 1
ATOM 666 C CA . GLY A 1 89 ? 0.580 -2.139 -15.111 1.00 51.16 89 GLY A CA 1
ATOM 667 C C . GLY A 1 89 ? 1.058 -3.200 -14.112 1.00 51.16 89 GLY A C 1
ATOM 668 O O . GLY A 1 89 ? 2.160 -3.723 -14.261 1.00 51.16 89 GLY A O 1
ATOM 669 N N . LEU A 1 90 ? 0.259 -3.528 -13.093 1.00 60.38 90 LEU A N 1
ATOM 670 C CA . LEU A 1 90 ? 0.621 -4.485 -12.047 1.00 60.38 90 LEU A CA 1
ATOM 671 C C . LEU A 1 90 ? -0.415 -5.605 -12.052 1.00 60.38 90 LEU A C 1
ATOM 673 O O . LEU A 1 90 ? -1.486 -5.475 -11.467 1.00 60.38 90 LEU A O 1
ATOM 677 N N . ALA A 1 91 ? -0.101 -6.698 -12.748 1.00 63.28 91 ALA A N 1
ATOM 678 C CA . ALA A 1 91 ? -0.899 -7.919 -12.741 1.00 63.28 91 ALA A CA 1
ATOM 679 C C . ALA A 1 91 ? -0.846 -8.568 -11.345 1.00 63.28 91 ALA A C 1
ATOM 681 O O . ALA A 1 91 ? -0.057 -9.477 -11.094 1.00 63.28 91 ALA A O 1
ATOM 682 N N . ILE A 1 92 ? -1.647 -8.048 -10.417 1.00 69.88 92 ILE A N 1
ATOM 683 C CA . ILE A 1 92 ? -1.811 -8.579 -9.065 1.00 69.88 92 ILE A CA 1
ATOM 684 C C . ILE A 1 92 ? -3.046 -9.475 -9.090 1.00 69.88 92 ILE A C 1
ATOM 686 O O . ILE A 1 92 ? -4.167 -8.999 -9.284 1.00 69.88 92 ILE A O 1
ATOM 690 N N . SER A 1 93 ? -2.834 -10.778 -8.921 1.00 73.44 93 SER A N 1
ATOM 691 C CA . SER A 1 93 ? -3.931 -11.741 -8.835 1.00 73.44 93 SER A CA 1
ATOM 692 C C . SER A 1 93 ? -4.772 -11.466 -7.587 1.00 73.44 93 SER A C 1
ATOM 694 O O . SER A 1 93 ? -4.229 -11.327 -6.491 1.00 73.44 93 SER A O 1
ATOM 696 N N . GLY A 1 94 ? -6.094 -11.367 -7.748 1.00 75.50 94 GLY A N 1
ATOM 697 C CA . GLY A 1 94 ? -7.015 -11.186 -6.621 1.00 75.50 94 GLY A CA 1
ATOM 698 C C . GLY A 1 94 ? -6.873 -9.850 -5.887 1.00 75.50 94 GLY A C 1
ATOM 699 O O . GLY A 1 94 ? -7.149 -9.790 -4.691 1.00 75.50 94 GLY A O 1
ATOM 700 N N . ARG A 1 95 ? -6.434 -8.785 -6.574 1.00 80.94 95 ARG A N 1
ATOM 701 C CA . ARG A 1 95 ? -6.315 -7.443 -5.990 1.00 80.94 95 ARG A CA 1
ATOM 702 C C . ARG A 1 95 ? -7.634 -7.000 -5.345 1.00 80.94 95 ARG A C 1
ATOM 704 O O . ARG A 1 95 ? -8.646 -6.875 -6.031 1.00 80.94 95 ARG A O 1
ATOM 711 N N . HIS A 1 96 ? -7.593 -6.688 -4.056 1.00 82.69 96 HIS A N 1
ATOM 712 C CA . HIS A 1 96 ? -8.727 -6.166 -3.296 1.00 82.69 96 HIS A CA 1
ATOM 713 C C . HIS A 1 96 ? -8.252 -5.176 -2.226 1.00 82.69 96 HIS A C 1
ATOM 715 O O . HIS A 1 96 ? -7.055 -5.011 -2.013 1.00 82.69 96 HIS A O 1
ATOM 721 N N . VAL A 1 97 ? -9.182 -4.482 -1.574 1.00 86.12 97 VAL A N 1
ATOM 722 C CA . VAL A 1 97 ? -8.880 -3.687 -0.377 1.00 86.12 97 VAL A CA 1
ATOM 723 C C . VAL A 1 97 ? -9.244 -4.534 0.835 1.00 86.12 97 VAL A C 1
ATOM 725 O O . VAL A 1 97 ? -10.375 -5.012 0.925 1.00 86.12 97 VAL A O 1
ATOM 728 N N . ASN A 1 98 ? -8.291 -4.752 1.737 1.00 85.25 98 ASN A N 1
ATOM 729 C CA . ASN A 1 98 ? -8.518 -5.518 2.957 1.00 85.25 98 ASN A CA 1
ATOM 730 C C . ASN A 1 98 ? -9.321 -4.709 3.994 1.00 85.25 98 ASN A C 1
ATOM 732 O O . ASN A 1 98 ? -9.557 -3.509 3.835 1.00 85.25 98 ASN A O 1
ATOM 736 N N . ALA A 1 99 ? -9.718 -5.350 5.096 1.00 83.25 99 ALA A N 1
ATOM 737 C CA . ALA A 1 99 ? -10.466 -4.690 6.172 1.00 83.25 99 ALA A CA 1
ATOM 738 C C . ALA A 1 99 ? -9.702 -3.513 6.818 1.00 83.25 99 ALA A C 1
ATOM 740 O O . ALA A 1 99 ? -10.320 -2.599 7.357 1.00 83.25 99 ALA A O 1
ATOM 741 N N . GLY A 1 100 ? -8.367 -3.509 6.730 1.00 81.56 100 GLY A N 1
ATOM 742 C CA . GLY A 1 100 ? -7.510 -2.409 7.181 1.00 81.56 100 GLY A CA 1
ATOM 743 C C . GLY A 1 100 ? -7.436 -1.221 6.215 1.00 81.56 100 GLY A C 1
ATOM 744 O O . GLY A 1 100 ? -6.788 -0.232 6.541 1.00 81.56 100 GLY A O 1
ATOM 745 N N . GLY A 1 101 ? -8.077 -1.293 5.044 1.00 86.25 101 GLY A N 1
ATOM 746 C CA . GLY A 1 101 ? -8.062 -0.243 4.021 1.00 86.25 101 GLY A CA 1
ATOM 747 C C . GLY A 1 101 ? -6.796 -0.213 3.154 1.00 86.25 101 GLY A C 1
ATOM 748 O O . GLY A 1 101 ? -6.591 0.749 2.406 1.00 86.25 101 GLY A O 1
ATOM 749 N N . TYR A 1 102 ? -5.977 -1.264 3.221 1.00 88.50 102 TYR A N 1
ATOM 750 C CA . TYR A 1 102 ? -4.800 -1.460 2.380 1.00 88.50 102 TYR A CA 1
ATOM 751 C C . TYR A 1 102 ? -5.157 -2.270 1.140 1.00 88.50 102 TYR A C 1
ATOM 753 O O . TYR A 1 102 ? -6.008 -3.157 1.186 1.00 88.50 102 TYR A O 1
ATOM 761 N N . VAL A 1 103 ? -4.489 -1.987 0.027 1.00 88.38 103 VAL A N 1
ATOM 762 C CA . VAL A 1 103 ? -4.597 -2.828 -1.165 1.00 88.38 103 VAL A CA 1
ATOM 763 C C . VAL A 1 103 ? -3.799 -4.100 -0.916 1.00 88.38 103 VAL A C 1
ATOM 765 O O . VAL A 1 103 ? -2.600 -4.031 -0.650 1.00 88.38 103 VAL A O 1
ATOM 768 N N . SER A 1 104 ? -4.456 -5.247 -1.036 1.00 87.50 104 SER A N 1
ATOM 769 C CA . SER A 1 104 ? -3.882 -6.572 -0.834 1.00 87.50 104 SER A CA 1
ATOM 770 C C . SER A 1 104 ? -4.020 -7.452 -2.074 1.00 87.50 104 SER A C 1
ATOM 772 O O . SER A 1 104 ? -4.902 -7.248 -2.914 1.00 87.50 104 SER A O 1
ATOM 774 N N . ASP A 1 105 ? -3.118 -8.424 -2.197 1.00 86.50 105 ASP A N 1
ATOM 775 C CA . ASP A 1 105 ? -3.251 -9.540 -3.134 1.00 86.50 105 ASP A CA 1
ATOM 776 C C . ASP A 1 105 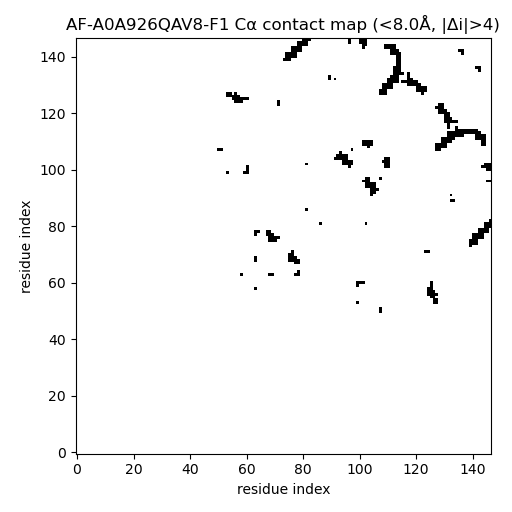? -4.251 -10.589 -2.621 1.00 86.50 105 ASP A C 1
ATOM 778 O O . ASP A 1 105 ? -4.710 -10.516 -1.482 1.00 86.50 105 ASP A O 1
ATOM 782 N N . GLY A 1 106 ? -4.589 -11.578 -3.454 1.00 82.56 106 GLY A N 1
ATOM 783 C CA . GLY A 1 106 ? -5.511 -12.657 -3.078 1.00 82.56 106 GLY A CA 1
ATOM 784 C C . GLY A 1 106 ? -5.051 -13.525 -1.897 1.00 82.56 106 GLY A C 1
ATOM 785 O O . GLY A 1 106 ? -5.888 -14.174 -1.277 1.00 82.56 106 GLY A O 1
ATOM 786 N N . ASP A 1 107 ? -3.759 -13.507 -1.560 1.00 84.06 107 ASP A N 1
ATOM 787 C CA . ASP A 1 107 ? -3.187 -14.250 -0.431 1.00 84.06 107 ASP A CA 1
ATOM 788 C C . ASP A 1 107 ? -3.202 -13.430 0.880 1.00 84.06 107 ASP A C 1
ATOM 790 O O . ASP A 1 107 ? -2.883 -13.956 1.947 1.00 84.06 107 ASP A O 1
ATOM 794 N N . GLY A 1 108 ? -3.569 -12.144 0.818 1.00 85.69 108 GLY A N 1
ATOM 795 C CA . GLY A 1 108 ? -3.656 -11.239 1.965 1.00 85.69 108 GLY A CA 1
ATOM 796 C C . GLY A 1 108 ? -2.407 -10.390 2.224 1.00 85.69 108 GLY A C 1
ATOM 797 O O . GLY A 1 108 ? -2.362 -9.684 3.233 1.00 85.69 108 GLY A O 1
ATOM 798 N N . PHE A 1 109 ? -1.407 -10.397 1.336 1.00 90.12 109 PHE A N 1
ATOM 799 C CA . PHE A 1 109 ? -0.254 -9.499 1.456 1.00 90.12 109 PHE A CA 1
ATOM 800 C C . PHE A 1 109 ? -0.606 -8.108 0.960 1.00 90.12 109 PHE A C 1
ATOM 802 O O . PHE A 1 109 ? -1.153 -7.955 -0.134 1.00 90.12 109 PHE A O 1
ATOM 809 N N . ILE A 1 110 ? -0.234 -7.080 1.719 1.00 90.75 110 ILE A N 1
ATOM 810 C CA . ILE A 1 110 ? -0.392 -5.701 1.257 1.00 90.75 110 ILE A CA 1
ATOM 811 C C . ILE A 1 110 ? 0.607 -5.388 0.146 1.00 90.75 110 ILE A C 1
ATOM 813 O O . ILE A 1 110 ? 1.752 -5.847 0.134 1.00 90.75 110 ILE A O 1
ATOM 817 N N . VAL A 1 111 ? 0.155 -4.601 -0.816 1.00 89.44 111 VAL A N 1
ATOM 818 C CA . VAL A 1 111 ? 0.927 -4.243 -1.997 1.00 89.44 111 VAL A CA 1
ATOM 819 C C . VAL A 1 111 ? 1.922 -3.153 -1.622 1.00 89.44 111 VAL A C 1
ATOM 821 O O . VAL A 1 111 ? 1.534 -2.057 -1.211 1.00 89.44 111 VAL A O 1
ATOM 824 N N . LEU A 1 112 ? 3.208 -3.458 -1.790 1.00 89.88 112 LEU A N 1
ATOM 825 C CA . LEU A 1 112 ? 4.307 -2.533 -1.540 1.00 89.88 112 LEU A CA 1
ATOM 826 C C . LEU A 1 112 ? 5.019 -2.137 -2.842 1.00 89.88 112 LEU A C 1
ATOM 828 O O . LEU A 1 112 ? 5.203 -2.966 -3.744 1.00 89.88 112 LEU A O 1
ATOM 832 N N . ALA A 1 113 ? 5.480 -0.887 -2.904 1.00 88.75 113 ALA A N 1
ATOM 833 C CA . ALA A 1 113 ? 6.477 -0.429 -3.866 1.00 88.75 113 ALA A CA 1
ATOM 834 C C . ALA A 1 113 ? 7.831 -0.250 -3.176 1.00 88.75 113 ALA A C 1
ATOM 836 O O . ALA A 1 113 ? 7.912 0.363 -2.114 1.00 88.75 113 ALA A O 1
ATOM 837 N N . GLY A 1 114 ? 8.891 -0.788 -3.774 1.00 88.00 114 GLY A N 1
ATOM 838 C CA . GLY A 1 114 ? 10.203 -0.869 -3.140 1.00 88.00 114 GLY A CA 1
ATOM 839 C C . GLY A 1 114 ? 11.352 -0.989 -4.131 1.00 88.00 114 GLY A C 1
ATOM 840 O O . GLY A 1 114 ? 11.176 -1.359 -5.290 1.00 88.00 114 GLY A O 1
ATOM 841 N N . SER A 1 115 ? 12.571 -0.762 -3.647 1.00 87.62 115 SER A N 1
ATOM 842 C CA . SER A 1 115 ? 13.791 -0.992 -4.432 1.00 87.62 115 SER A CA 1
ATOM 843 C C . SER A 1 115 ? 14.140 -2.482 -4.587 1.00 87.62 115 SER A C 1
ATOM 845 O O . SER A 1 115 ? 14.836 -2.861 -5.539 1.00 87.62 115 SER A O 1
ATOM 847 N N . ALA A 1 116 ? 13.631 -3.314 -3.672 1.00 86.56 116 ALA A N 1
ATOM 848 C CA . ALA A 1 116 ? 13.841 -4.754 -3.604 1.00 86.56 116 ALA A CA 1
ATOM 849 C C . ALA A 1 116 ? 13.203 -5.522 -4.790 1.00 86.56 116 ALA A C 1
ATOM 851 O O . ALA A 1 116 ? 12.392 -4.968 -5.539 1.00 86.56 116 ALA A O 1
ATOM 852 N N . PRO A 1 117 ? 13.586 -6.795 -5.013 1.00 87.25 117 PRO A N 1
ATOM 853 C CA . PRO A 1 117 ? 12.979 -7.633 -6.044 1.00 87.25 117 PRO A CA 1
ATOM 854 C C . PRO A 1 117 ? 11.462 -7.792 -5.864 1.00 87.25 117 PRO A C 1
ATOM 856 O O . PRO A 1 117 ? 10.948 -7.850 -4.749 1.00 87.25 117 PRO A O 1
ATOM 859 N N . LYS A 1 118 ? 10.730 -7.910 -6.978 1.00 86.38 118 LYS A N 1
ATOM 860 C CA . LYS A 1 118 ? 9.297 -8.232 -6.932 1.00 86.38 118 LYS A CA 1
ATOM 861 C C . LYS A 1 118 ? 9.094 -9.606 -6.290 1.00 86.38 118 LYS A C 1
ATOM 863 O O . LYS A 1 118 ? 9.845 -10.535 -6.575 1.00 86.38 118 LYS A O 1
ATOM 868 N N . GLY A 1 119 ? 8.084 -9.7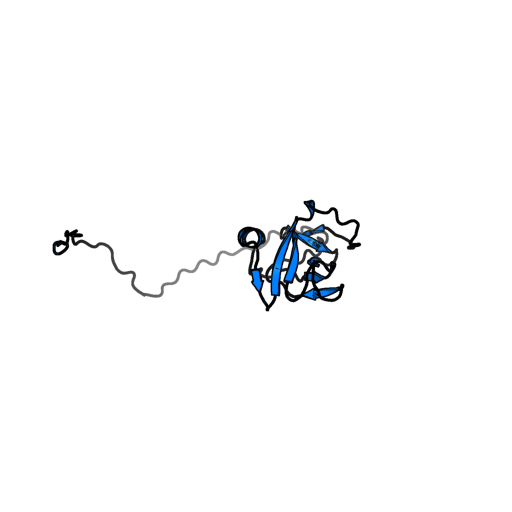24 -5.439 1.00 86.56 119 GLY A N 1
ATOM 869 C CA . GLY A 1 119 ? 7.815 -10.913 -4.636 1.00 86.56 119 GLY A CA 1
ATOM 870 C C . GLY A 1 119 ? 8.557 -10.953 -3.299 1.00 86.56 119 GLY A C 1
ATOM 871 O O . GLY A 1 119 ? 8.254 -11.825 -2.490 1.00 86.56 119 GLY A O 1
ATOM 872 N N . THR A 1 120 ? 9.484 -10.026 -3.021 1.00 89.31 120 THR A N 1
ATOM 873 C CA . THR A 1 120 ? 10.092 -9.922 -1.687 1.00 89.31 120 THR A CA 1
ATOM 874 C C . THR A 1 120 ? 9.029 -9.545 -0.661 1.00 89.31 120 THR A C 1
ATOM 876 O O . THR A 1 120 ? 8.276 -8.593 -0.868 1.00 89.31 120 THR A O 1
ATOM 879 N N . VAL A 1 121 ? 8.979 -10.301 0.434 1.00 91.81 121 VAL A N 1
ATOM 880 C CA . VAL A 1 121 ? 8.052 -10.089 1.546 1.00 91.81 121 VAL A CA 1
ATOM 881 C C . VAL A 1 121 ? 8.752 -9.299 2.650 1.00 91.81 121 VAL A C 1
ATOM 883 O O . VAL A 1 121 ? 9.910 -9.566 2.968 1.00 91.81 121 VAL A O 1
ATOM 886 N N . PHE A 1 122 ? 8.040 -8.331 3.216 1.00 89.12 122 PHE A N 1
ATOM 887 C CA . PHE A 1 122 ? 8.458 -7.490 4.326 1.00 89.12 122 PHE A CA 1
ATOM 888 C C . PHE A 1 122 ? 7.421 -7.561 5.444 1.00 89.12 122 PHE A C 1
ATOM 890 O O . PHE A 1 122 ? 6.217 -7.504 5.190 1.00 89.12 122 PHE A O 1
ATOM 897 N N . GLU A 1 123 ? 7.895 -7.624 6.683 1.00 90.94 123 GLU A N 1
ATOM 898 C CA . GLU A 1 123 ? 7.052 -7.346 7.842 1.00 90.94 123 GLU A CA 1
ATOM 899 C C . GLU A 1 123 ? 6.671 -5.866 7.848 1.00 90.94 123 GLU A C 1
ATOM 901 O O . GLU A 1 123 ? 7.475 -5.006 7.467 1.00 90.94 123 GLU A O 1
ATOM 906 N N . THR A 1 124 ? 5.443 -5.562 8.263 1.00 90.06 124 THR A N 1
ATOM 907 C CA . THR A 1 124 ? 4.972 -4.178 8.335 1.00 90.06 124 THR A CA 1
ATOM 908 C C . THR A 1 124 ? 4.274 -3.913 9.663 1.00 90.06 124 THR A C 1
ATOM 910 O O . THR A 1 124 ? 3.616 -4.806 10.203 1.00 90.06 124 THR A O 1
ATOM 913 N N . PRO A 1 125 ? 4.346 -2.675 10.177 1.00 89.62 125 PRO A N 1
ATOM 914 C CA . PRO A 1 125 ? 3.713 -2.321 11.442 1.00 89.62 125 PRO A CA 1
ATOM 915 C C . PRO A 1 125 ? 2.192 -2.114 11.313 1.00 89.62 125 PRO A C 1
ATOM 917 O O . PRO A 1 125 ? 1.540 -1.665 12.253 1.00 89.62 125 PRO A O 1
ATOM 920 N N . PHE A 1 126 ? 1.611 -2.414 10.147 1.00 88.50 126 PHE A N 1
ATOM 921 C CA . PHE A 1 126 ? 0.198 -2.190 9.829 1.00 88.50 126 PHE A CA 1
ATOM 922 C C . PHE A 1 126 ? -0.678 -3.420 10.077 1.00 88.50 126 PHE A C 1
ATOM 924 O O . PHE A 1 126 ? -1.854 -3.428 9.712 1.00 88.50 126 PHE A O 1
ATOM 931 N N . GLY A 1 127 ? -0.100 -4.470 10.666 1.00 86.81 127 GLY A N 1
ATOM 932 C CA . GLY A 1 127 ? -0.807 -5.713 10.948 1.00 86.81 127 GLY A CA 1
ATOM 933 C C . GLY A 1 127 ? -1.026 -6.589 9.716 1.00 86.81 127 GLY A C 1
ATOM 934 O O . GLY A 1 127 ? -1.846 -7.488 9.762 1.00 86.81 127 GLY A O 1
ATOM 935 N N . TYR A 1 128 ? -0.324 -6.357 8.606 1.00 88.88 128 TYR A N 1
ATOM 936 C CA . TYR A 1 128 ? -0.342 -7.265 7.456 1.00 88.88 128 TYR A CA 1
ATOM 937 C C . TYR A 1 128 ? 1.060 -7.359 6.853 1.00 88.88 128 TYR A C 1
ATOM 939 O O . TYR A 1 128 ? 1.721 -6.329 6.703 1.00 88.88 128 TYR A O 1
ATOM 947 N N . PRO A 1 129 ? 1.540 -8.551 6.469 1.00 91.44 129 PRO A N 1
ATOM 948 C CA . PRO A 1 129 ? 2.797 -8.653 5.746 1.00 91.44 129 PRO A CA 1
ATOM 949 C C . PRO A 1 129 ? 2.646 -7.988 4.376 1.00 91.44 129 PRO A C 1
ATOM 951 O O . PRO A 1 129 ? 1.601 -8.078 3.728 1.00 91.44 129 PRO A O 1
ATOM 954 N N . GLY A 1 130 ? 3.690 -7.307 3.924 1.00 91.50 130 GLY A N 1
ATOM 955 C CA . GLY A 1 130 ? 3.706 -6.629 2.638 1.00 91.50 130 GLY A CA 1
ATOM 956 C C . GLY A 1 130 ? 4.579 -7.355 1.629 1.00 91.50 130 GLY A C 1
ATOM 957 O O . GLY A 1 130 ? 5.577 -7.971 1.987 1.00 91.50 130 GLY A O 1
ATOM 958 N N . LYS A 1 131 ? 4.223 -7.284 0.350 1.00 91.00 131 LYS A N 1
ATOM 959 C CA . LYS A 1 131 ? 4.980 -7.905 -0.741 1.00 91.00 131 LYS A CA 1
ATOM 960 C C . LYS A 1 131 ? 5.270 -6.872 -1.820 1.00 91.00 131 LYS A C 1
ATOM 962 O O . LYS A 1 131 ? 4.386 -6.109 -2.211 1.00 91.00 131 LYS A O 1
ATOM 967 N N . ILE A 1 132 ? 6.510 -6.840 -2.308 1.00 89.38 132 ILE A N 1
ATOM 968 C CA . ILE A 1 132 ? 6.900 -5.925 -3.383 1.00 89.38 132 ILE A CA 1
ATOM 969 C C . ILE A 1 132 ? 6.237 -6.358 -4.682 1.00 89.38 132 ILE A C 1
ATOM 971 O O . ILE A 1 132 ? 6.540 -7.419 -5.228 1.00 89.38 132 ILE A O 1
ATOM 975 N N . TYR A 1 133 ? 5.390 -5.497 -5.220 1.00 84.81 133 TYR A N 1
ATOM 976 C CA . TYR A 1 133 ? 4.804 -5.666 -6.547 1.00 84.81 133 TYR A CA 1
ATOM 977 C C . TYR A 1 133 ? 5.332 -4.623 -7.525 1.00 84.81 133 TYR A C 1
ATOM 979 O O . TYR A 1 133 ? 5.502 -4.913 -8.715 1.00 84.81 133 TYR A O 1
ATOM 987 N N . ASP A 1 134 ? 5.663 -3.441 -7.013 1.00 83.81 134 ASP A N 1
ATOM 988 C CA . ASP A 1 134 ? 6.102 -2.301 -7.799 1.00 83.81 134 ASP A CA 1
ATOM 989 C C . ASP A 1 134 ? 7.512 -1.838 -7.413 1.00 83.81 134 ASP A C 1
ATOM 991 O O . ASP A 1 134 ? 7.956 -2.002 -6.278 1.00 83.81 134 ASP A O 1
ATOM 995 N N . ARG A 1 135 ? 8.231 -1.257 -8.372 1.00 82.38 135 ARG A N 1
ATOM 996 C CA . ARG A 1 135 ? 9.575 -0.701 -8.172 1.00 82.38 135 ARG A CA 1
ATOM 997 C C . ARG A 1 135 ? 9.544 0.816 -8.327 1.00 82.38 135 ARG A C 1
ATOM 999 O O . ARG A 1 135 ? 10.192 1.362 -9.213 1.00 82.38 135 ARG A O 1
ATOM 1006 N N . GLY A 1 136 ? 8.743 1.467 -7.485 1.00 72.62 136 GLY A N 1
ATOM 1007 C CA . GLY A 1 136 ? 8.524 2.918 -7.506 1.00 72.62 136 GLY A CA 1
ATOM 1008 C C . GLY A 1 136 ? 9.499 3.732 -6.649 1.00 72.62 136 GLY A C 1
ATOM 1009 O O . GLY A 1 136 ? 9.620 4.938 -6.843 1.00 72.62 136 GLY A O 1
ATOM 1010 N N . THR A 1 137 ? 10.228 3.090 -5.732 1.00 80.12 137 THR A N 1
ATOM 1011 C CA . THR A 1 137 ? 11.094 3.762 -4.751 1.00 80.12 137 THR A CA 1
ATOM 1012 C C . THR A 1 137 ? 12.525 3.227 -4.769 1.00 80.12 137 THR A C 1
ATOM 1014 O O . THR A 1 137 ? 12.820 2.144 -5.283 1.00 80.12 137 THR A O 1
ATOM 1017 N N . VAL A 1 138 ? 13.444 3.999 -4.186 1.00 80.94 138 VAL A N 1
ATOM 1018 C CA . VAL A 1 138 ? 14.869 3.658 -4.084 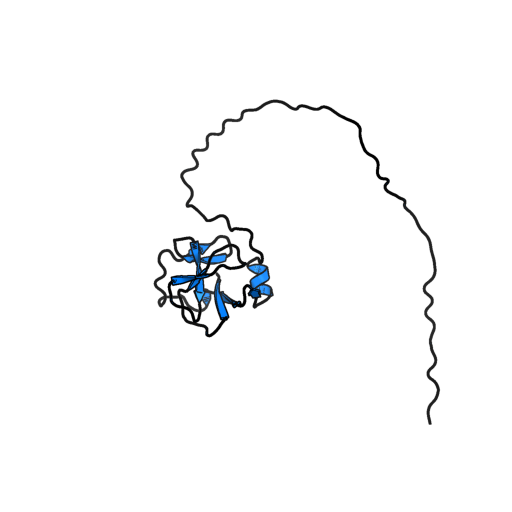1.00 80.94 138 VAL A CA 1
ATOM 1019 C C . VAL A 1 138 ? 15.336 3.660 -2.628 1.00 80.94 138 VAL A C 1
ATOM 1021 O O . VAL A 1 138 ? 14.845 4.427 -1.802 1.00 80.94 138 VAL A O 1
ATOM 1024 N N . GLY A 1 139 ? 16.305 2.797 -2.310 1.00 86.31 139 GLY A N 1
ATOM 1025 C CA . GLY A 1 139 ? 16.844 2.660 -0.955 1.00 86.31 139 GL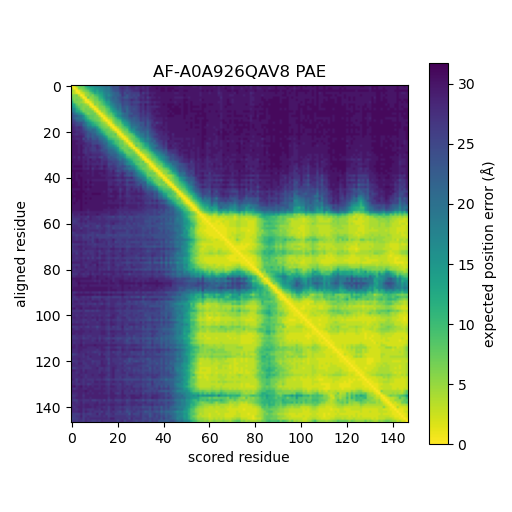Y A CA 1
ATOM 1026 C C . GLY A 1 139 ? 15.843 2.037 0.021 1.00 86.31 139 GLY A C 1
ATOM 1027 O O . GLY A 1 139 ? 15.144 1.087 -0.334 1.00 86.31 139 GLY A O 1
ATOM 1028 N N . ASN A 1 140 ? 15.780 2.590 1.235 1.00 89.38 140 ASN A N 1
ATOM 1029 C CA . ASN A 1 140 ? 14.989 2.068 2.357 1.00 89.38 140 ASN A CA 1
ATOM 1030 C C . ASN A 1 140 ? 13.571 2.658 2.414 1.00 89.38 140 ASN A C 1
ATOM 1032 O O . ASN A 1 140 ? 13.007 2.829 3.490 1.00 89.38 140 ASN A O 1
ATOM 1036 N N . HIS A 1 141 ? 13.004 3.039 1.275 1.00 90.31 141 HIS A N 1
ATOM 1037 C CA . HIS A 1 141 ? 11.683 3.656 1.194 1.00 90.31 141 HIS A CA 1
ATOM 1038 C C . HIS A 1 141 ? 10.701 2.632 0.629 1.00 90.31 141 HIS A C 1
ATOM 1040 O O . HIS A 1 141 ? 10.943 2.089 -0.446 1.00 90.31 141 HIS A O 1
ATOM 1046 N N . LEU A 1 142 ? 9.617 2.364 1.352 1.00 90.88 142 LEU A N 1
ATOM 1047 C CA . LEU A 1 142 ? 8.525 1.497 0.922 1.00 90.88 142 LEU A CA 1
ATOM 1048 C C . LEU A 1 142 ? 7.222 2.299 0.809 1.00 90.88 142 LEU A C 1
ATOM 1050 O O . LEU A 1 142 ? 6.775 2.883 1.792 1.00 90.88 142 LEU A O 1
ATOM 1054 N N . ASP A 1 143 ? 6.608 2.329 -0.373 1.00 89.88 143 ASP A N 1
ATOM 1055 C CA . ASP A 1 143 ? 5.257 2.883 -0.530 1.00 89.88 143 ASP A CA 1
ATOM 1056 C C . ASP A 1 143 ? 4.218 1.784 -0.331 1.00 89.88 143 ASP A C 1
ATOM 1058 O O . ASP A 1 143 ? 4.312 0.705 -0.915 1.00 89.88 143 ASP A O 1
ATOM 1062 N N . VAL A 1 144 ? 3.207 2.068 0.476 1.00 90.19 144 VAL A N 1
ATOM 1063 C CA . VAL A 1 144 ? 2.103 1.166 0.783 1.00 90.19 144 VAL A CA 1
ATOM 1064 C C . VAL A 1 144 ? 0.871 1.624 0.020 1.00 90.19 144 VAL A C 1
ATOM 1066 O O . VAL A 1 144 ? 0.435 2.769 0.157 1.00 90.19 144 VAL A O 1
ATOM 1069 N N . TYR A 1 145 ? 0.275 0.731 -0.762 1.00 88.50 145 TYR A N 1
ATOM 1070 C CA . TYR A 1 145 ? -0.948 1.059 -1.483 1.00 88.50 145 TYR A CA 1
ATOM 1071 C C . TYR A 1 145 ? -2.168 1.002 -0.560 1.00 88.50 145 TYR A C 1
ATOM 1073 O O . TYR A 1 145 ? -2.418 -0.002 0.110 1.00 88.50 145 TYR A O 1
ATOM 1081 N N . ILE A 1 146 ? -2.955 2.074 -0.565 1.00 88.31 146 ILE A N 1
ATOM 1082 C CA . ILE A 1 146 ? -4.186 2.225 0.222 1.00 88.31 146 ILE A CA 1
ATOM 1083 C C . ILE A 1 146 ? -5.383 2.525 -0.692 1.00 88.31 146 ILE A C 1
ATOM 1085 O O . ILE A 1 146 ? -5.207 2.789 -1.886 1.00 88.31 146 ILE A O 1
ATOM 1089 N N . ARG A 1 147 ? -6.598 2.447 -0.139 1.00 84.12 147 ARG A N 1
ATOM 1090 C CA . ARG A 1 147 ? -7.862 2.706 -0.855 1.00 84.12 147 ARG A CA 1
ATOM 1091 C C . ARG A 1 147 ? -8.023 4.119 -1.437 1.00 84.12 147 ARG A C 1
ATOM 1093 O O . ARG A 1 147 ? -7.273 5.043 -1.049 1.00 84.12 147 ARG A O 1
#